Protein AF-A0A967XUZ3-F1 (afdb_monomer_lite)

Sequence (58 aa):
MIQTTEEQIEEAAVKFTTSAELFDVLNQPRQSVEAGLYLARTLQVQGKTSEALQALED

pLDDT: mean 91.26, std 10.6, range [45.12, 97.56]

Foldseek 3Di:
DPPQDPVNLVVLLVVLVVQLVVCVVVVNNVSNQVSLQSNLVSCVVVVNNVVSVVSNPD

Radius of gyration: 11.53 Å; chains: 1; bounding box: 26×21×30 Å

Structure (mmCIF, N/CA/C/O backbone):
data_AF-A0A967XUZ3-F1
#
_entry.id   AF-A0A967XUZ3-F1
#
loop_
_atom_site.group_PDB
_atom_site.id
_atom_site.type_symbol
_atom_site.label_atom_id
_atom_site.label_alt_id
_atom_site.label_comp_id
_atom_site.label_asym_id
_atom_site.label_entity_id
_atom_site.label_seq_id
_atom_site.pdbx_PDB_ins_code
_atom_site.Cartn_x
_atom_site.Cartn_y
_atom_site.Cartn_z
_atom_site.occupancy
_atom_site.B_iso_or_equiv
_atom_site.auth_seq_id
_atom_site.auth_comp_id
_atom_site.auth_asym_id
_atom_site.auth_atom_id
_atom_site.pdbx_PDB_model_num
ATOM 1 N N . MET A 1 1 ? -7.249 -16.488 17.623 1.00 45.12 1 MET A N 1
ATOM 2 C CA . MET A 1 1 ? -7.436 -15.299 16.767 1.00 45.12 1 MET A CA 1
ATOM 3 C C . MET A 1 1 ? -6.210 -14.434 16.946 1.00 45.12 1 MET A C 1
ATOM 5 O O . MET A 1 1 ? -5.919 -14.091 18.083 1.00 45.12 1 MET A O 1
ATOM 9 N N . ILE A 1 2 ? -5.465 -14.149 15.881 1.00 54.16 2 ILE A N 1
ATOM 10 C CA . ILE A 1 2 ? -4.473 -13.071 15.932 1.00 54.16 2 ILE A CA 1
ATOM 11 C C . ILE A 1 2 ? -5.305 -11.787 15.904 1.00 54.16 2 ILE A C 1
ATOM 13 O O . ILE A 1 2 ? -6.048 -11.575 14.950 1.00 54.16 2 ILE A O 1
ATOM 17 N N . GLN A 1 3 ? -5.295 -11.017 16.991 1.00 65.00 3 GLN A N 1
ATOM 18 C CA . GLN A 1 3 ? -5.909 -9.693 16.998 1.00 65.00 3 GLN A CA 1
ATOM 19 C C . GLN A 1 3 ? -4.927 -8.750 16.315 1.00 65.00 3 GLN A C 1
ATOM 21 O O . GLN A 1 3 ? -3.932 -8.364 16.919 1.00 65.00 3 GLN A O 1
ATOM 26 N N . THR A 1 4 ? -5.172 -8.449 15.044 1.00 77.00 4 THR A N 1
ATOM 27 C CA . THR A 1 4 ? -4.449 -7.387 14.348 1.00 77.00 4 THR A CA 1
ATOM 28 C C . THR A 1 4 ? -4.908 -6.050 14.929 1.00 77.00 4 THR A C 1
ATOM 30 O O . THR A 1 4 ? -6.110 -5.777 14.935 1.00 77.00 4 THR A O 1
ATOM 33 N N . THR A 1 5 ? -3.993 -5.249 15.471 1.00 88.25 5 THR A N 1
ATOM 34 C CA . THR A 1 5 ? -4.311 -3.911 15.997 1.00 88.25 5 THR A CA 1
ATOM 35 C C . THR A 1 5 ? -4.443 -2.899 14.859 1.00 88.25 5 THR A C 1
ATOM 37 O O . THR A 1 5 ? -3.924 -3.122 13.767 1.00 88.25 5 THR A O 1
ATOM 40 N N . GLU A 1 6 ? -5.108 -1.766 15.102 1.00 88.69 6 GLU A N 1
ATOM 41 C CA . GLU A 1 6 ? -5.158 -0.662 14.127 1.00 88.69 6 GLU A CA 1
ATOM 42 C C . GLU A 1 6 ? -3.751 -0.204 13.716 1.00 88.69 6 GLU A C 1
ATOM 44 O O . GLU A 1 6 ? -3.492 -0.028 12.529 1.00 88.69 6 GLU A O 1
ATOM 49 N N . GLU A 1 7 ? -2.823 -0.137 14.675 1.00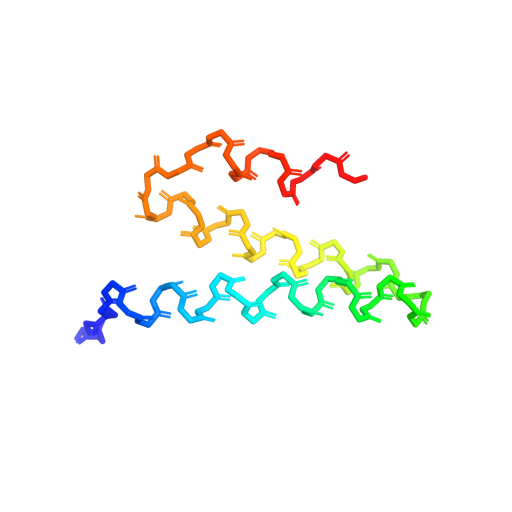 92.62 7 GLU A N 1
ATOM 50 C CA . GLU A 1 7 ? -1.406 0.175 14.446 1.00 92.62 7 GLU A CA 1
ATOM 51 C C . GLU A 1 7 ? -0.740 -0.819 13.482 1.00 92.62 7 GLU A C 1
ATOM 53 O O . GLU A 1 7 ? -0.041 -0.416 12.557 1.00 92.62 7 GLU A O 1
ATOM 58 N N . GLN A 1 8 ? -1.004 -2.121 13.631 1.00 92.50 8 GLN A N 1
ATOM 59 C CA . GLN A 1 8 ? -0.469 -3.143 12.724 1.00 92.50 8 GLN A CA 1
ATOM 60 C C . GLN A 1 8 ? -1.065 -3.047 11.314 1.00 92.50 8 GLN A C 1
ATOM 62 O O . GLN A 1 8 ? -0.391 -3.371 10.336 1.00 92.50 8 GLN A O 1
ATOM 67 N N . ILE A 1 9 ? -2.325 -2.619 11.195 1.00 92.56 9 ILE A N 1
ATOM 68 C CA . ILE A 1 9 ? -2.981 -2.407 9.899 1.00 92.56 9 ILE A CA 1
ATOM 69 C C . ILE A 1 9 ? -2.404 -1.158 9.218 1.00 92.56 9 ILE A C 1
ATOM 71 O O . ILE A 1 9 ? -2.146 -1.175 8.016 1.00 92.56 9 ILE A O 1
ATOM 75 N N . GLU A 1 10 ? -2.142 -0.096 9.977 1.00 94.06 10 GLU A N 1
ATOM 76 C CA . GLU A 1 10 ? -1.508 1.119 9.462 1.00 94.06 10 GLU A CA 1
ATOM 77 C C . GLU A 1 10 ? -0.054 0.870 9.041 1.00 94.06 10 GLU A C 1
ATOM 79 O O . GLU A 1 10 ? 0.346 1.248 7.939 1.00 94.06 10 GLU A O 1
ATOM 84 N N . GLU A 1 11 ? 0.711 0.126 9.843 1.00 95.69 11 GLU A N 1
ATOM 85 C CA . GLU A 1 11 ? 2.063 -0.308 9.481 1.00 95.69 11 GLU A CA 1
ATOM 86 C C . GLU A 1 11 ? 2.062 -1.157 8.197 1.00 95.69 11 GLU A C 1
ATOM 88 O O . GLU A 1 11 ? 2.940 -1.006 7.342 1.00 95.69 11 GLU A O 1
ATOM 93 N N . ALA A 1 12 ? 1.069 -2.037 8.028 1.00 95.31 12 ALA A N 1
ATOM 94 C CA . ALA A 1 12 ? 0.920 -2.834 6.814 1.00 95.31 12 ALA A CA 1
ATOM 95 C C . ALA A 1 12 ? 0.649 -1.958 5.581 1.00 95.31 12 ALA A C 1
ATOM 97 O O . ALA A 1 12 ? 1.274 -2.178 4.544 1.00 95.31 12 ALA A O 1
ATOM 98 N N . ALA A 1 13 ? -0.216 -0.945 5.697 1.00 95.44 13 ALA A N 1
ATOM 99 C CA . ALA A 1 13 ? -0.500 -0.020 4.601 1.00 95.44 13 ALA A CA 1
ATOM 100 C C . ALA A 1 13 ? 0.782 0.695 4.145 1.00 95.44 13 ALA A C 1
ATOM 102 O O . ALA A 1 13 ? 1.113 0.650 2.963 1.00 95.44 13 ALA A O 1
ATOM 103 N N . VAL A 1 14 ? 1.566 1.237 5.086 1.00 96.62 14 VAL A N 1
ATOM 104 C CA . VAL A 1 14 ? 2.853 1.889 4.781 1.00 96.62 14 VAL A CA 1
ATOM 105 C C . VAL A 1 14 ? 3.805 0.933 4.057 1.00 96.62 14 VAL A C 1
ATOM 107 O O . VAL A 1 14 ? 4.381 1.290 3.030 1.00 96.62 14 VAL A O 1
ATOM 110 N N . LYS A 1 15 ? 3.948 -0.304 4.548 1.00 97.31 15 LYS A N 1
ATOM 111 C CA . LYS A 1 15 ? 4.837 -1.304 3.935 1.00 97.31 15 LYS A CA 1
ATOM 112 C C . LYS A 1 15 ? 4.415 -1.672 2.515 1.00 97.31 15 LYS A C 1
ATOM 114 O O . LYS A 1 15 ? 5.284 -1.815 1.657 1.00 97.31 15 LYS A O 1
ATOM 119 N N . PHE A 1 16 ? 3.117 -1.837 2.258 1.00 96.81 16 PHE A N 1
ATOM 120 C CA . PHE A 1 16 ? 2.635 -2.172 0.918 1.00 96.81 16 PHE A CA 1
ATOM 121 C C . PHE A 1 16 ? 2.789 -1.005 -0.060 1.00 96.81 16 PHE A C 1
ATOM 123 O O . PHE A 1 16 ? 3.218 -1.250 -1.185 1.00 96.81 16 PHE A O 1
ATOM 130 N N . THR A 1 17 ? 2.566 0.240 0.376 1.00 96.12 17 THR A N 1
ATOM 131 C CA . THR A 1 17 ? 2.873 1.435 -0.430 1.00 96.12 17 THR A CA 1
ATOM 132 C C . THR A 1 17 ? 4.349 1.468 -0.825 1.00 96.12 17 THR A C 1
ATOM 134 O O . THR A 1 17 ? 4.669 1.493 -2.010 1.00 96.12 17 THR A O 1
ATOM 137 N N . THR A 1 18 ? 5.263 1.359 0.147 1.00 96.94 18 THR A N 1
ATOM 138 C CA . THR A 1 18 ? 6.710 1.342 -0.133 1.00 96.94 18 THR A CA 1
ATOM 139 C C . THR A 1 18 ? 7.108 0.173 -1.038 1.00 96.94 18 THR A C 1
ATOM 141 O O . THR A 1 18 ? 8.001 0.301 -1.873 1.00 96.94 18 THR A O 1
ATOM 144 N N . SER A 1 19 ? 6.459 -0.984 -0.887 1.00 96.62 19 SER A N 1
ATOM 145 C CA . SER A 1 19 ? 6.732 -2.150 -1.725 1.00 96.62 19 SER A CA 1
ATOM 146 C C . SER A 1 19 ? 6.303 -1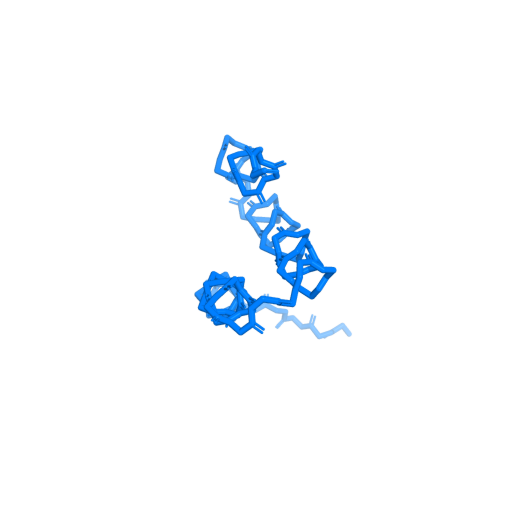.936 -3.176 1.00 96.62 19 SER A C 1
ATOM 148 O O . SER A 1 19 ? 7.047 -2.339 -4.068 1.00 96.62 19 SER A O 1
ATOM 150 N N . ALA A 1 20 ? 5.139 -1.327 -3.418 1.00 95.00 20 ALA A N 1
ATOM 151 C CA . ALA A 1 20 ? 4.662 -1.020 -4.766 1.00 95.00 20 ALA A CA 1
ATOM 152 C C . ALA A 1 20 ? 5.625 -0.057 -5.478 1.00 95.00 20 ALA A C 1
ATOM 154 O O . ALA A 1 20 ? 6.126 -0.378 -6.555 1.00 95.00 20 ALA A O 1
ATOM 155 N N . GLU A 1 21 ? 6.002 1.040 -4.810 1.00 94.88 21 GLU A N 1
ATOM 156 C CA . GLU A 1 21 ? 6.985 2.013 -5.311 1.00 94.88 21 GLU A CA 1
ATOM 157 C C . GLU A 1 21 ? 8.337 1.357 -5.632 1.00 94.88 21 GLU A C 1
ATOM 159 O O . GLU A 1 21 ? 8.935 1.604 -6.680 1.00 94.88 21 GLU A O 1
ATOM 164 N N . LEU A 1 22 ? 8.826 0.477 -4.750 1.00 97.38 22 LEU A N 1
ATOM 165 C CA . LEU A 1 22 ? 10.083 -0.235 -4.969 1.00 97.38 22 LEU A CA 1
ATOM 166 C C . LEU A 1 22 ? 10.011 -1.152 -6.196 1.00 97.38 22 LEU A C 1
ATOM 168 O O . LEU A 1 22 ? 10.959 -1.209 -6.981 1.00 97.38 22 LEU A O 1
ATOM 172 N N . PHE A 1 23 ? 8.917 -1.893 -6.359 1.00 96.56 23 PHE A N 1
ATOM 173 C CA . PHE A 1 23 ? 8.757 -2.788 -7.501 1.00 96.56 23 PHE A CA 1
ATOM 174 C C . PHE A 1 23 ? 8.590 -2.034 -8.816 1.00 96.56 23 PHE A C 1
ATOM 176 O O . PHE A 1 23 ? 9.099 -2.509 -9.832 1.00 96.56 23 PHE A O 1
ATOM 183 N N . ASP A 1 24 ? 7.969 -0.858 -8.796 1.00 93.50 24 ASP A N 1
ATOM 184 C CA . ASP A 1 24 ? 7.908 0.023 -9.960 1.00 93.50 24 ASP A CA 1
ATOM 185 C C . ASP A 1 24 ? 9.312 0.507 -10.369 1.00 93.50 24 ASP A C 1
ATOM 187 O O . ASP A 1 24 ? 9.751 0.280 -11.498 1.00 93.50 24 ASP A O 1
ATOM 191 N N . VAL A 1 25 ? 10.107 1.009 -9.411 1.00 97.06 25 VAL A N 1
ATOM 192 C CA . VAL A 1 25 ? 11.516 1.404 -9.637 1.00 97.06 25 VAL A CA 1
ATOM 193 C C . VAL A 1 25 ? 12.365 0.252 -10.192 1.00 97.06 25 VAL A C 1
ATOM 195 O O . VAL A 1 25 ? 13.272 0.465 -11.000 1.00 97.06 25 VAL A O 1
ATOM 198 N N . LEU A 1 26 ? 12.082 -0.982 -9.773 1.00 97.56 26 LEU A N 1
ATOM 199 C CA . LEU A 1 26 ? 12.785 -2.183 -10.231 1.00 97.56 26 LEU A CA 1
ATOM 200 C C . LEU A 1 26 ? 12.245 -2.757 -11.555 1.00 97.56 26 LEU A C 1
ATOM 202 O O . LEU A 1 26 ? 12.743 -3.802 -11.985 1.00 97.56 26 LEU A O 1
ATOM 206 N N . ASN A 1 27 ? 11.263 -2.121 -12.209 1.00 96.62 27 ASN A N 1
ATOM 207 C CA . ASN A 1 27 ? 10.557 -2.650 -13.386 1.00 96.62 27 ASN A CA 1
ATOM 208 C C . ASN A 1 27 ? 10.005 -4.071 -13.152 1.00 96.62 27 ASN A C 1
ATOM 210 O O . ASN A 1 27 ? 10.128 -4.971 -13.989 1.00 96.62 27 ASN A O 1
ATOM 214 N N . GLN A 1 28 ? 9.396 -4.282 -11.986 1.00 97.19 28 GLN A N 1
ATOM 215 C CA . GLN A 1 28 ? 8.755 -5.528 -11.565 1.00 97.19 28 GLN A CA 1
ATOM 216 C C . GLN A 1 28 ? 7.227 -5.347 -11.504 1.00 97.19 28 GLN A C 1
ATOM 218 O O . GLN A 1 28 ? 6.639 -5.374 -10.421 1.00 97.19 28 GLN A O 1
ATOM 223 N N . PRO A 1 29 ? 6.547 -5.184 -12.658 1.00 94.12 29 PRO A N 1
ATOM 224 C CA . PRO A 1 29 ? 5.149 -4.750 -12.701 1.00 94.12 29 PRO A CA 1
ATOM 225 C C . PRO A 1 29 ? 4.198 -5.732 -12.011 1.00 94.12 29 PRO A C 1
ATOM 227 O O . PRO A 1 29 ? 3.235 -5.326 -11.373 1.00 94.12 29 PRO A O 1
ATOM 230 N N . ARG A 1 30 ? 4.484 -7.038 -12.073 1.00 95.94 30 ARG A N 1
ATOM 231 C CA . ARG A 1 30 ? 3.657 -8.045 -11.399 1.00 95.94 30 ARG A CA 1
ATOM 232 C C . ARG A 1 30 ? 3.692 -7.877 -9.881 1.00 95.94 30 ARG A C 1
ATOM 234 O O . ARG A 1 30 ? 2.655 -7.981 -9.236 1.00 95.94 30 ARG A O 1
ATOM 241 N N . GLN A 1 31 ? 4.875 -7.649 -9.325 1.00 96.56 31 GLN A N 1
ATOM 242 C CA . GLN A 1 31 ? 5.069 -7.475 -7.893 1.00 96.56 31 GLN A CA 1
ATOM 243 C C . GLN A 1 31 ? 4.528 -6.122 -7.420 1.00 96.56 31 GLN A C 1
ATOM 245 O O . GLN A 1 31 ? 3.969 -6.055 -6.329 1.00 96.56 31 GLN A O 1
ATOM 250 N N . SER A 1 32 ? 4.625 -5.083 -8.258 1.00 95.25 32 SER A N 1
ATOM 251 C CA . SER A 1 32 ? 3.992 -3.785 -7.996 1.00 95.25 32 SER A CA 1
ATOM 252 C C . SER A 1 32 ? 2.473 -3.934 -7.858 1.00 95.25 32 SER A C 1
ATOM 254 O O . SER A 1 32 ? 1.911 -3.610 -6.813 1.00 95.25 32 SER A O 1
ATOM 256 N N . VAL A 1 33 ? 1.822 -4.577 -8.837 1.00 94.81 33 VAL A N 1
ATOM 257 C CA . VAL A 1 33 ? 0.374 -4.851 -8.797 1.00 94.81 33 VAL A CA 1
ATOM 258 C C . VAL A 1 33 ? -0.009 -5.709 -7.588 1.00 94.81 33 VAL A C 1
ATOM 260 O O . VAL A 1 33 ? -1.023 -5.460 -6.939 1.00 94.81 33 VAL A O 1
ATOM 263 N N . GLU A 1 34 ? 0.793 -6.721 -7.250 1.00 96.31 34 GLU A N 1
ATOM 264 C CA . GLU A 1 34 ? 0.531 -7.555 -6.075 1.00 96.31 34 GLU A CA 1
ATOM 265 C C . GLU A 1 34 ? 0.607 -6.745 -4.766 1.00 96.31 34 GLU A C 1
ATOM 267 O O . GLU A 1 34 ? -0.261 -6.889 -3.902 1.00 96.31 34 GLU A O 1
ATOM 272 N N . ALA A 1 35 ? 1.585 -5.844 -4.638 1.00 96.25 35 ALA A N 1
ATOM 273 C CA . ALA A 1 35 ? 1.683 -4.928 -3.504 1.00 96.25 35 ALA A CA 1
ATOM 274 C C . ALA A 1 35 ? 0.494 -3.950 -3.445 1.00 96.25 35 ALA A C 1
ATOM 276 O O . ALA A 1 35 ? -0.088 -3.779 -2.371 1.00 96.25 35 ALA A O 1
ATOM 277 N N . GLY A 1 36 ? 0.071 -3.392 -4.586 1.00 96.31 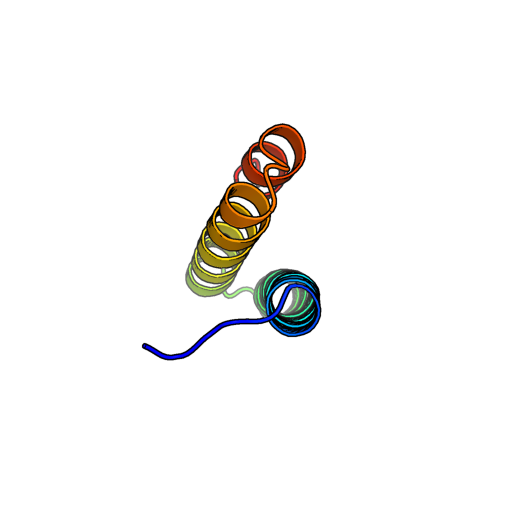36 GLY A N 1
ATO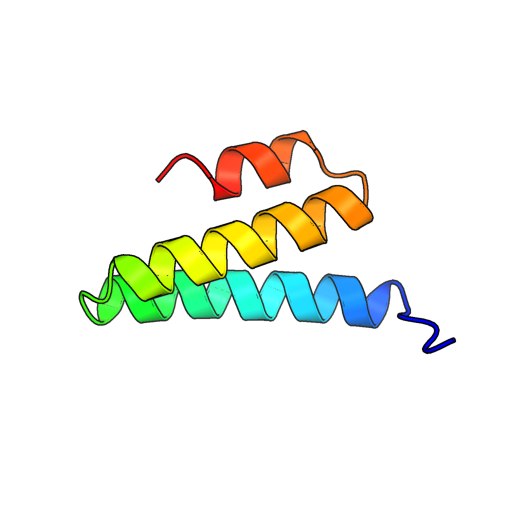M 278 C CA . GLY A 1 36 ? -1.128 -2.550 -4.696 1.00 96.31 36 GLY A CA 1
ATOM 279 C C . GLY A 1 36 ? -2.408 -3.271 -4.260 1.00 96.31 36 GLY A C 1
ATOM 280 O O . GLY A 1 36 ? -3.204 -2.734 -3.491 1.00 96.31 36 GLY A O 1
ATOM 281 N N . LEU A 1 37 ? -2.572 -4.547 -4.628 1.00 96.69 37 LEU A N 1
ATOM 282 C CA . LEU A 1 37 ? -3.700 -5.375 -4.176 1.00 96.69 37 LEU A CA 1
ATOM 283 C C . LEU A 1 37 ? -3.705 -5.583 -2.653 1.00 96.69 37 LEU A C 1
ATOM 285 O O . LEU A 1 37 ? -4.766 -5.530 -2.019 1.00 96.69 37 LEU A O 1
ATOM 289 N N . TYR A 1 38 ? -2.540 -5.820 -2.044 1.00 96.31 38 TYR A N 1
ATOM 290 C CA . TYR A 1 38 ? -2.444 -5.941 -0.587 1.00 96.31 38 TYR A CA 1
ATOM 291 C C . TYR A 1 38 ? -2.686 -4.605 0.126 1.00 96.31 38 TYR A C 1
ATOM 293 O O . TYR A 1 38 ? -3.356 -4.590 1.166 1.00 96.31 38 TYR A O 1
ATOM 301 N N . LEU A 1 39 ? -2.226 -3.488 -0.445 1.00 96.75 39 LEU A N 1
ATOM 302 C CA . LEU A 1 39 ? -2.537 -2.142 0.035 1.00 96.75 39 LEU A CA 1
ATOM 303 C C . LEU A 1 39 ? -4.048 -1.881 -0.003 1.00 96.75 39 LEU A C 1
ATOM 305 O O . LEU A 1 39 ? -4.637 -1.549 1.025 1.00 96.75 39 LEU A O 1
ATOM 309 N N . ALA A 1 40 ? -4.696 -2.127 -1.142 1.00 95.62 40 ALA A N 1
ATOM 310 C CA . ALA A 1 40 ? -6.135 -1.948 -1.314 1.00 95.62 40 ALA A CA 1
ATOM 311 C C . ALA A 1 40 ? -6.942 -2.762 -0.291 1.00 95.62 40 ALA A C 1
ATOM 313 O O . ALA A 1 40 ? -7.865 -2.251 0.347 1.00 95.62 40 ALA A O 1
ATOM 314 N N . ARG A 1 41 ? -6.554 -4.021 -0.059 1.00 95.12 41 ARG A N 1
ATOM 315 C CA . ARG A 1 41 ? -7.182 -4.865 0.966 1.00 95.12 41 ARG A CA 1
ATOM 316 C C . ARG A 1 41 ? -6.987 -4.304 2.376 1.00 95.12 41 ARG A C 1
ATOM 318 O O . ARG A 1 41 ? -7.913 -4.352 3.182 1.00 95.12 41 ARG A O 1
ATOM 325 N N . THR A 1 42 ? -5.803 -3.781 2.677 1.00 95.31 42 THR A N 1
ATOM 326 C CA . THR A 1 42 ? -5.487 -3.186 3.984 1.00 95.31 42 THR A CA 1
ATOM 327 C C . THR A 1 42 ? -6.333 -1.935 4.229 1.00 95.31 42 THR A C 1
ATOM 329 O O . THR A 1 42 ? -6.989 -1.826 5.265 1.00 95.31 42 THR A O 1
ATOM 332 N N . LEU A 1 43 ? -6.421 -1.050 3.235 1.00 94.94 43 LEU A N 1
ATOM 333 C CA . LEU A 1 43 ? -7.248 0.158 3.271 1.00 94.94 43 LEU A CA 1
ATOM 334 C C . LEU A 1 43 ? -8.743 -0.170 3.383 1.00 94.94 43 LEU A C 1
ATOM 336 O O . LEU A 1 43 ? -9.467 0.480 4.137 1.00 94.94 43 LEU A O 1
ATOM 340 N N . GLN A 1 44 ? -9.210 -1.230 2.717 1.00 94.31 44 GLN A N 1
ATOM 341 C CA . GLN A 1 44 ? -10.586 -1.711 2.855 1.00 94.31 44 GLN A CA 1
ATOM 342 C C . GLN A 1 44 ? -10.904 -2.150 4.293 1.00 94.31 44 GLN A C 1
ATOM 344 O O . GLN A 1 44 ? -11.973 -1.818 4.802 1.00 94.31 44 GLN A O 1
ATOM 349 N N . VAL A 1 45 ? -9.989 -2.860 4.967 1.00 92.00 45 VAL A N 1
ATOM 350 C CA . VAL A 1 45 ? -10.166 -3.266 6.377 1.00 92.00 45 VAL A CA 1
ATOM 351 C C . VAL A 1 45 ? -10.255 -2.049 7.304 1.00 92.00 45 VAL A C 1
ATOM 353 O O . VAL A 1 45 ? -10.996 -2.087 8.283 1.00 92.00 45 VAL A O 1
ATOM 356 N N . GLN A 1 46 ? -9.572 -0.953 6.970 1.00 91.62 46 GLN A N 1
ATOM 357 C CA . GLN A 1 46 ? -9.668 0.325 7.687 1.00 91.62 46 GLN A CA 1
ATOM 358 C C . GLN A 1 46 ? -10.928 1.140 7.338 1.00 91.62 46 GLN A C 1
ATOM 360 O O . GLN A 1 46 ? -11.114 2.235 7.864 1.00 91.62 46 GLN A O 1
ATOM 365 N N . GLY A 1 47 ? -11.784 0.658 6.430 1.00 93.75 47 GLY A N 1
ATOM 366 C CA . GLY A 1 47 ? -12.948 1.401 5.937 1.00 93.75 47 GLY A CA 1
ATOM 367 C C . GLY A 1 47 ? -12.610 2.522 4.946 1.00 93.75 47 GLY A C 1
ATOM 368 O O . GLY A 1 47 ? -13.489 3.300 4.573 1.00 93.75 47 GLY A O 1
ATOM 369 N N . LYS A 1 48 ? -11.360 2.603 4.476 1.00 94.00 48 LYS A N 1
ATOM 370 C CA . LYS A 1 48 ? -10.867 3.622 3.539 1.00 94.00 48 LYS A CA 1
ATOM 371 C C . LYS A 1 48 ? -11.082 3.198 2.083 1.00 94.00 48 LYS A C 1
ATOM 373 O O . LYS A 1 48 ? -10.147 3.084 1.295 1.00 94.00 48 LYS A O 1
ATOM 378 N N . THR A 1 49 ? -12.336 2.944 1.716 1.00 92.75 49 THR A N 1
ATOM 379 C CA . THR A 1 49 ? -12.702 2.377 0.405 1.00 92.75 49 THR A CA 1
ATOM 380 C C . THR A 1 49 ? -12.238 3.229 -0.780 1.0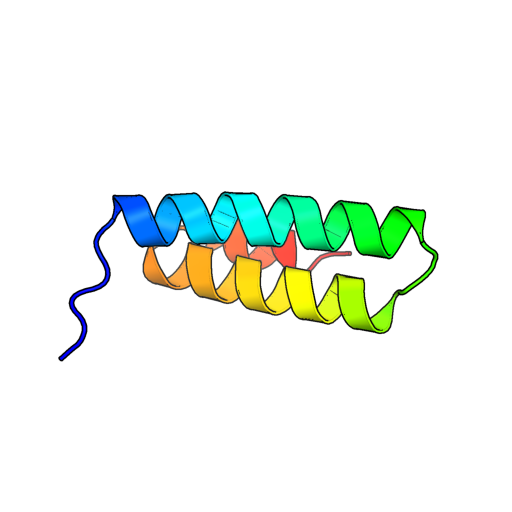0 92.75 49 THR A C 1
ATOM 382 O O . THR A 1 49 ? -11.821 2.675 -1.790 1.00 92.75 49 THR A O 1
ATOM 385 N N . SER A 1 50 ? -12.270 4.561 -0.671 1.00 94.12 50 SER A N 1
ATOM 386 C CA . SER A 1 50 ? -11.811 5.445 -1.754 1.00 94.12 50 SER A CA 1
ATOM 387 C C . SER A 1 50 ? -10.307 5.320 -2.008 1.00 94.12 50 SER A C 1
ATOM 389 O O . SER A 1 50 ? -9.886 5.238 -3.155 1.00 94.12 50 SER A O 1
ATOM 391 N N . GLU A 1 51 ? -9.504 5.255 -0.944 1.00 92.50 51 GLU A N 1
ATOM 392 C CA . GLU A 1 51 ? -8.051 5.065 -1.041 1.00 92.50 51 GLU A CA 1
ATOM 393 C C . GLU A 1 51 ? -7.722 3.657 -1.556 1.00 92.50 51 GLU A C 1
ATOM 395 O O . GLU A 1 51 ? -6.802 3.479 -2.348 1.00 92.50 51 GLU A O 1
ATOM 400 N N . ALA A 1 52 ? -8.517 2.653 -1.167 1.00 91.94 52 ALA A N 1
ATOM 401 C CA . ALA A 1 52 ? -8.369 1.292 -1.669 1.00 91.94 52 ALA A CA 1
ATOM 402 C C . ALA A 1 52 ? -8.575 1.194 -3.188 1.00 91.94 52 ALA A C 1
ATOM 404 O O . ALA A 1 52 ? -7.898 0.403 -3.832 1.00 91.94 52 ALA A O 1
ATOM 405 N N . LEU A 1 53 ? -9.498 1.977 -3.757 1.00 92.12 53 LEU A N 1
ATOM 406 C CA . LEU A 1 53 ? -9.701 2.032 -5.207 1.00 92.12 53 LEU A CA 1
ATOM 407 C C . LEU A 1 53 ? -8.540 2.737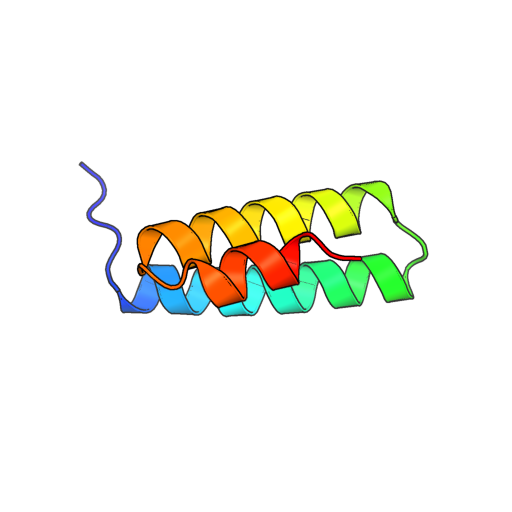 -5.911 1.00 92.12 53 LEU A C 1
ATOM 409 O O . LEU A 1 53 ? -8.069 2.231 -6.920 1.00 92.12 53 LEU A O 1
ATOM 413 N N . GLN A 1 54 ? -8.030 3.835 -5.345 1.00 91.31 54 GLN A N 1
ATOM 414 C CA . GLN A 1 54 ? -6.863 4.538 -5.894 1.00 91.31 54 GLN A CA 1
ATOM 415 C C . GLN A 1 54 ? -5.624 3.637 -5.955 1.00 91.31 54 GLN A C 1
ATOM 417 O O . GLN A 1 54 ? -4.899 3.662 -6.940 1.00 91.31 54 GLN A O 1
ATOM 422 N N . ALA A 1 55 ? -5.420 2.780 -4.951 1.00 88.69 55 ALA A N 1
ATOM 423 C CA . ALA A 1 55 ? -4.329 1.802 -4.935 1.00 88.69 55 ALA A CA 1
ATOM 424 C C . ALA A 1 55 ? -4.420 0.720 -6.037 1.00 88.69 55 ALA A C 1
ATOM 426 O O . ALA A 1 55 ? -3.504 -0.088 -6.173 1.00 88.69 55 ALA A O 1
ATOM 427 N N . LEU A 1 56 ? -5.529 0.660 -6.784 1.00 85.94 56 LEU A N 1
ATOM 428 C CA . LEU A 1 56 ? -5.753 -0.275 -7.890 1.00 85.94 56 LEU A CA 1
ATOM 429 C C . LEU A 1 56 ? -5.745 0.408 -9.266 1.00 85.94 56 LEU A C 1
ATOM 431 O O . LEU A 1 56 ? -5.923 -0.286 -10.264 1.00 85.94 56 LEU A O 1
ATOM 435 N N . GLU A 1 57 ? -5.603 1.735 -9.321 1.00 81.75 57 GLU A N 1
ATOM 436 C CA . GLU A 1 57 ? -5.750 2.538 -10.546 1.00 81.75 57 GLU A CA 1
ATOM 437 C C . GLU A 1 57 ? -4.425 2.822 -11.290 1.00 81.75 57 GLU A C 1
ATOM 439 O O . GLU A 1 57 ? -4.407 3.699 -12.153 1.00 81.75 57 GLU A O 1
ATOM 444 N N . ASP A 1 58 ? -3.357 2.058 -11.028 1.00 57.41 58 ASP A N 1
ATOM 445 C CA . ASP A 1 58 ? -2.096 2.104 -11.802 1.00 57.41 58 ASP A CA 1
ATOM 446 C C . ASP A 1 58 ? -2.178 1.390 -13.170 1.00 57.41 58 ASP A C 1
ATOM 448 O O . ASP A 1 58 ? -2.602 0.207 -13.225 1.00 57.41 58 ASP A O 1
#

Secondary structure (DSSP, 8-state):
-----HHHHHHHHHHHHHHHHHHHHTT-HHHHHHHHHHHHHHHHHTT-HHHHHHTT--